Protein AF-A0A420E939-F1 (afdb_monomer_lite)

Sequence (132 aa):
MASLSSGQSELKTSYIEISKLDNAYAIQGLLWGGNFHICSIQSPVEGQQAPLLMQTHGKQLVFELKQADYDIDCRLEFSFDNDALLIKDTNSHCSQYVFSCGAHVSLHQTRLVKTAESCTQLFPHRLNMEQQ

Radius of gyration: 16.89 Å; chains: 1; bounding box: 33×44×48 Å

pLDDT: mean 70.26, std 18.68, range [29.22, 93.88]

Secondary structure (DSSP, 8-state):
------S-------EEEEEE-SSSEEEEEEEE-STT-EEEE--SSTT---PEEEEEETTEEEEEEEEGGGTEEEEEEEEEETTEEEEE-TTSGGGGTTEE-STT---TTEEEEPPSS----S----------

Organism: NCBI:txid2164068

Foldseek 3Di:
DDDDDDPDPPPQDWDWDWDDDPFWIFIWIWDQDDPRWIKTFAALDPPDRGTDTFGDDPQKTWDFDDDVVVPQTWIWIWHDDPQKIFIAGPVQRCCVGGMPTPPPDRSHRPIDGHDPDDPDPPDPDPPPPDDD

Structure (mmCIF, N/CA/C/O ba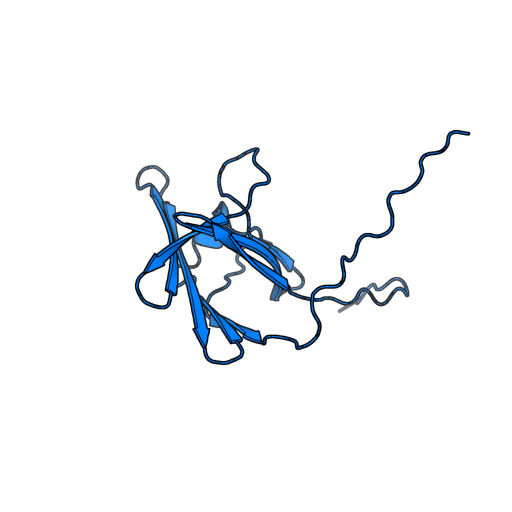ckbone):
data_AF-A0A420E939-F1
#
_entry.id   AF-A0A420E939-F1
#
loop_
_atom_site.group_PDB
_atom_site.id
_atom_site.type_symbol
_atom_site.label_atom_id
_atom_site.label_alt_id
_atom_site.label_comp_id
_atom_site.label_asym_id
_atom_site.label_entity_id
_atom_site.label_seq_id
_atom_site.pdbx_PDB_ins_code
_atom_site.Cartn_x
_atom_site.Cartn_y
_atom_site.Cartn_z
_atom_site.occupancy
_atom_site.B_iso_or_equiv
_atom_site.auth_seq_id
_atom_site.auth_comp_id
_atom_site.auth_asym_id
_atom_site.auth_atom_id
_atom_site.pdbx_PDB_model_num
ATOM 1 N N . MET A 1 1 ? 19.696 -12.062 23.495 1.00 31.53 1 MET A N 1
ATOM 2 C CA . MET A 1 1 ? 18.621 -11.161 23.032 1.00 31.53 1 MET A CA 1
ATOM 3 C C . MET A 1 1 ? 18.426 -10.104 24.100 1.00 31.53 1 MET A C 1
ATOM 5 O O . MET A 1 1 ? 18.109 -10.472 25.221 1.00 31.53 1 MET A O 1
ATOM 9 N N . ALA A 1 2 ? 18.700 -8.837 23.798 1.00 29.22 2 ALA A N 1
ATOM 10 C CA . ALA A 1 2 ? 18.471 -7.730 24.722 1.00 29.22 2 ALA A CA 1
A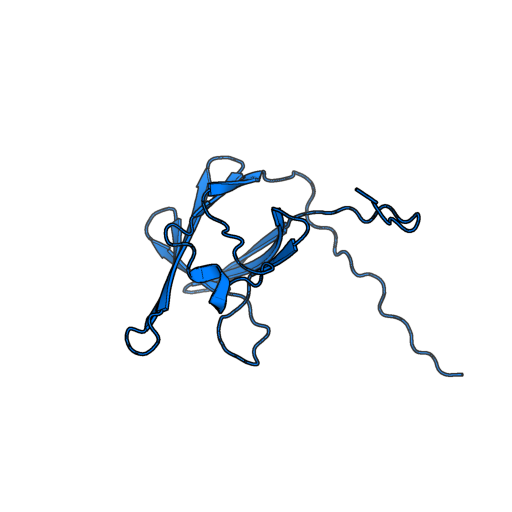TOM 11 C C . ALA A 1 2 ? 17.375 -6.844 24.125 1.00 29.22 2 ALA A C 1
ATOM 13 O O . ALA A 1 2 ? 17.528 -6.351 23.011 1.00 29.22 2 ALA A O 1
ATOM 14 N N . SER A 1 3 ? 16.263 -6.699 24.844 1.00 35.12 3 SER A N 1
ATOM 15 C CA . SER A 1 3 ? 15.221 -5.723 24.530 1.00 35.12 3 SER A CA 1
ATOM 16 C C . SER A 1 3 ? 15.553 -4.446 25.290 1.00 35.12 3 SER A C 1
ATOM 18 O O . SER A 1 3 ? 15.518 -4.439 26.519 1.00 35.12 3 SER A O 1
ATOM 20 N N . LEU A 1 4 ? 15.909 -3.386 24.569 1.00 39.22 4 LEU A N 1
ATOM 21 C CA . LEU A 1 4 ? 16.059 -2.049 25.133 1.00 39.22 4 LEU A CA 1
ATOM 22 C C . LEU A 1 4 ? 14.724 -1.323 24.945 1.00 39.22 4 LEU A C 1
ATOM 24 O O . LEU A 1 4 ? 14.413 -0.878 23.845 1.00 39.22 4 LEU A O 1
ATOM 28 N N . SER A 1 5 ? 13.923 -1.240 26.006 1.00 42.09 5 SER A N 1
ATOM 29 C CA . SER A 1 5 ? 12.778 -0.329 26.074 1.00 42.09 5 SER A CA 1
ATOM 30 C C . SER A 1 5 ? 13.040 0.690 27.177 1.00 42.09 5 SER A C 1
ATOM 32 O O . SER A 1 5 ? 13.142 0.315 28.348 1.00 42.09 5 SER A O 1
ATOM 34 N N . SER A 1 6 ? 13.140 1.974 26.824 1.00 40.94 6 SER A N 1
ATOM 35 C CA . SER A 1 6 ? 12.855 3.030 27.797 1.00 40.94 6 SER A CA 1
ATOM 36 C C . SER A 1 6 ? 11.372 2.899 28.168 1.00 40.94 6 SER A C 1
ATOM 38 O O . SER A 1 6 ? 10.564 2.500 27.336 1.00 40.94 6 SER A O 1
ATOM 40 N N . GLY A 1 7 ? 11.007 3.119 29.431 1.00 36.94 7 GLY A N 1
ATOM 41 C CA . GLY A 1 7 ? 9.695 2.774 30.004 1.00 36.94 7 GLY A CA 1
ATOM 42 C C . GLY A 1 7 ? 8.467 3.528 29.466 1.00 36.94 7 GLY A C 1
ATOM 43 O O . GLY A 1 7 ? 7.516 3.721 30.217 1.00 36.94 7 GLY A O 1
ATOM 44 N N . GLN A 1 8 ? 8.457 3.960 28.206 1.00 39.22 8 GLN A N 1
ATOM 45 C CA . GLN A 1 8 ? 7.263 4.403 27.499 1.00 39.22 8 GLN A CA 1
ATOM 46 C C . GLN A 1 8 ? 6.777 3.247 26.624 1.00 39.22 8 GLN A C 1
ATOM 48 O O . GLN A 1 8 ? 7.460 2.809 25.702 1.00 39.22 8 GLN A O 1
ATOM 53 N N . SER A 1 9 ? 5.601 2.712 26.945 1.00 42.78 9 SER A N 1
ATOM 54 C CA . SER A 1 9 ? 4.915 1.745 26.091 1.00 42.78 9 SER A CA 1
ATOM 55 C C . SER A 1 9 ? 4.480 2.451 24.805 1.00 42.78 9 SER A C 1
ATOM 57 O O . SER A 1 9 ? 3.349 2.923 24.712 1.00 42.78 9 SER A O 1
ATOM 59 N N . GLU A 1 10 ? 5.365 2.550 23.816 1.00 51.50 10 GLU A N 1
ATOM 60 C CA . GLU A 1 10 ? 4.972 2.937 22.464 1.00 51.50 10 GLU A CA 1
ATOM 61 C C . GLU A 1 10 ? 4.058 1.839 21.907 1.00 51.50 10 GLU A C 1
ATOM 63 O O . GLU A 1 10 ? 4.491 0.719 21.625 1.00 51.50 10 GLU A O 1
ATOM 68 N N . LEU A 1 11 ? 2.761 2.137 21.807 1.00 52.53 11 LEU A N 1
ATOM 69 C CA . LEU A 1 11 ? 1.795 1.296 21.108 1.00 52.53 11 LEU A CA 1
ATOM 70 C C . LEU A 1 11 ? 2.262 1.140 19.652 1.00 52.53 11 LEU A C 1
ATOM 72 O O . LEU A 1 11 ? 2.172 2.068 18.850 1.00 52.53 11 LEU A O 1
ATOM 76 N N . LYS A 1 12 ? 2.796 -0.037 19.318 1.00 58.97 12 LYS A N 1
ATOM 77 C CA . LYS A 1 12 ? 3.203 -0.398 17.956 1.00 58.97 12 LYS A CA 1
ATOM 78 C C . LYS A 1 12 ? 1.962 -0.759 17.145 1.00 58.97 12 LYS A C 1
ATOM 80 O O . LYS A 1 12 ? 1.572 -1.924 17.101 1.00 58.97 12 LYS A O 1
ATOM 85 N N . THR A 1 13 ? 1.328 0.242 16.543 1.00 63.16 13 THR A N 1
ATOM 86 C CA . THR A 1 13 ? 0.080 0.064 15.786 1.00 63.16 13 THR A CA 1
ATOM 87 C C . THR A 1 13 ? 0.314 0.255 14.294 1.00 63.16 13 THR A C 1
ATOM 89 O O . THR A 1 13 ? 0.713 1.330 13.848 1.00 63.16 13 THR A O 1
ATOM 92 N N . SER A 1 14 ? 0.056 -0.798 1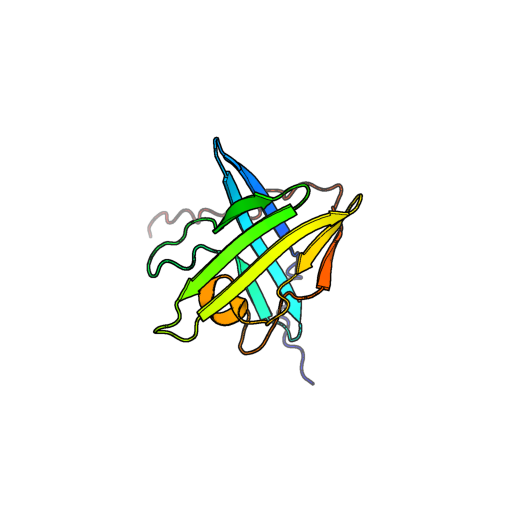3.518 1.00 72.19 14 SER A N 1
ATOM 93 C CA . SER A 1 14 ? -0.028 -0.732 12.058 1.00 72.19 14 SER A CA 1
ATOM 94 C C . SER A 1 14 ? -1.309 -0.020 11.634 1.00 72.19 14 SER A C 1
ATOM 96 O O . SER A 1 14 ? -2.383 -0.383 12.108 1.00 72.19 14 SER A O 1
ATOM 98 N N . TYR A 1 15 ? -1.226 0.930 10.708 1.00 75.62 15 TYR A N 1
ATOM 99 C CA . TYR A 1 15 ? -2.390 1.562 10.099 1.00 75.62 15 TYR A CA 1
ATOM 100 C C . TYR A 1 15 ? -2.182 1.788 8.604 1.00 75.62 15 TYR A C 1
ATOM 102 O O . TYR A 1 15 ? -1.074 2.053 8.138 1.00 75.62 15 TYR A O 1
ATOM 110 N N . ILE A 1 16 ? -3.276 1.708 7.854 1.00 78.88 16 ILE A N 1
ATOM 111 C CA . ILE A 1 16 ? -3.339 2.122 6.456 1.00 78.88 16 ILE A CA 1
ATOM 112 C C . ILE A 1 16 ? -4.586 2.973 6.293 1.00 78.88 16 ILE A C 1
ATOM 114 O O . ILE A 1 16 ? -5.694 2.541 6.610 1.00 78.88 16 ILE A O 1
ATOM 118 N N . GLU A 1 17 ? -4.389 4.174 5.776 1.00 82.12 17 GLU A N 1
ATOM 119 C CA . GLU A 1 17 ? -5.438 5.065 5.326 1.00 82.12 17 GLU A CA 1
ATOM 120 C C . GLU A 1 17 ? -5.617 4.912 3.814 1.00 82.12 17 GLU A C 1
ATOM 122 O O . GLU A 1 17 ? -4.652 4.903 3.046 1.00 82.12 17 GLU A O 1
ATOM 127 N N . ILE A 1 18 ? -6.874 4.770 3.395 1.00 84.38 18 ILE A N 1
ATOM 128 C CA . ILE A 1 18 ? -7.262 4.622 1.995 1.00 84.38 18 ILE A CA 1
ATOM 129 C C . ILE A 1 18 ? -8.300 5.698 1.692 1.00 84.38 18 ILE A C 1
ATOM 131 O O . ILE A 1 18 ? -9.438 5.622 2.156 1.00 84.38 18 ILE A O 1
ATOM 135 N N . SER A 1 19 ? -7.906 6.675 0.882 1.00 85.56 19 SER A N 1
ATOM 136 C CA . SER A 1 19 ? -8.722 7.831 0.518 1.00 85.56 19 SER A CA 1
ATOM 137 C C . SER A 1 19 ? -9.099 7.761 -0.956 1.00 85.56 19 SER A C 1
ATOM 139 O O . SER A 1 19 ? -8.243 7.650 -1.833 1.00 85.56 19 SER A O 1
ATOM 141 N N . LYS A 1 20 ? -10.401 7.805 -1.246 1.00 87.75 20 LYS A N 1
ATOM 142 C CA . LYS A 1 20 ? -10.905 7.777 -2.623 1.00 87.75 20 LYS A CA 1
ATOM 143 C C . LYS A 1 20 ? -10.692 9.138 -3.293 1.00 87.75 20 LYS A C 1
ATOM 145 O O . LYS A 1 20 ? -11.076 10.159 -2.731 1.00 87.75 20 LYS A O 1
ATOM 150 N N . LEU A 1 21 ? -10.136 9.126 -4.500 1.00 87.81 21 LEU A N 1
ATOM 151 C CA . LEU A 1 21 ? -10.021 10.272 -5.405 1.00 87.81 21 LEU A CA 1
ATOM 152 C C . LEU A 1 21 ? -10.907 10.047 -6.644 1.00 87.81 21 LEU A C 1
ATOM 154 O O . LEU A 1 21 ? -11.459 8.960 -6.825 1.00 87.81 21 LEU A O 1
ATOM 158 N N . ASP A 1 22 ? -11.018 11.053 -7.515 1.00 84.75 22 ASP A N 1
ATOM 159 C CA . ASP A 1 22 ? -11.899 11.008 -8.695 1.00 84.75 22 ASP A CA 1
ATOM 160 C C . ASP A 1 22 ? -11.610 9.814 -9.622 1.00 84.75 22 ASP A C 1
ATOM 162 O O . ASP A 1 22 ? -12.538 9.148 -10.075 1.00 84.75 22 ASP A O 1
ATOM 166 N N . ASN A 1 23 ? -10.327 9.502 -9.851 1.00 86.94 23 ASN A N 1
ATOM 167 C CA . ASN A 1 23 ? -9.875 8.449 -10.775 1.00 86.94 23 ASN A CA 1
ATOM 168 C C . ASN A 1 23 ? -8.861 7.470 -10.151 1.00 86.94 23 ASN A C 1
ATOM 170 O O . ASN A 1 23 ? -8.161 6.766 -10.874 1.00 86.94 23 ASN A O 1
ATOM 174 N N . ALA A 1 24 ? -8.699 7.472 -8.826 1.00 90.19 24 ALA A N 1
ATOM 175 C CA . ALA A 1 24 ? -7.702 6.653 -8.134 1.00 90.19 24 ALA A CA 1
ATOM 176 C C . ALA A 1 24 ? -8.030 6.517 -6.642 1.00 90.19 24 ALA A C 1
ATOM 178 O O . ALA A 1 24 ? -8.967 7.130 -6.132 1.00 90.19 24 ALA A O 1
ATOM 179 N N . TYR A 1 25 ? -7.215 5.749 -5.929 1.00 89.69 25 TYR A N 1
ATOM 180 C CA . TYR A 1 25 ? -7.188 5.717 -4.472 1.00 89.69 25 TYR A CA 1
ATOM 181 C C . TYR A 1 25 ? -5.810 6.147 -3.983 1.00 89.69 25 TYR A C 1
ATOM 183 O O . TYR A 1 25 ? -4.802 5.608 -4.431 1.00 89.69 25 TYR A O 1
ATOM 191 N N . ALA A 1 26 ? -5.771 7.112 -3.070 1.00 86.75 26 ALA A N 1
ATOM 192 C CA . ALA A 1 26 ? -4.568 7.481 -2.342 1.00 86.75 26 ALA A CA 1
ATOM 193 C C . ALA A 1 26 ? -4.411 6.560 -1.134 1.00 86.75 26 ALA A C 1
ATOM 195 O O . ALA A 1 26 ? -5.317 6.454 -0.306 1.00 86.75 26 ALA A O 1
ATOM 196 N N . ILE A 1 27 ? -3.262 5.900 -1.044 1.00 85.06 27 ILE A N 1
ATOM 197 C CA . ILE A 1 27 ? -2.916 4.991 0.041 1.00 85.06 27 ILE A CA 1
ATOM 198 C C . ILE A 1 27 ? -1.698 5.541 0.767 1.00 85.06 27 ILE A C 1
ATOM 200 O O . ILE A 1 27 ? -0.665 5.820 0.161 1.00 85.06 27 ILE A O 1
ATOM 204 N N . GLN A 1 28 ? -1.822 5.674 2.080 1.00 83.19 28 GLN A N 1
ATOM 205 C CA . GLN A 1 28 ? -0.716 6.013 2.963 1.00 83.19 28 GLN A CA 1
ATOM 206 C C . GLN A 1 28 ? -0.838 5.202 4.239 1.00 83.19 28 GLN A C 1
ATOM 208 O O . GLN A 1 28 ? -1.935 4.870 4.682 1.00 83.19 28 GLN A O 1
ATOM 213 N N . GLY A 1 29 ? 0.282 4.856 4.847 1.00 76.69 29 GLY A N 1
ATOM 214 C CA . GLY A 1 29 ? 0.220 4.050 6.047 1.00 76.69 29 GLY A CA 1
ATOM 215 C C . GLY A 1 29 ? 1.576 3.690 6.588 1.00 76.69 29 GLY A C 1
ATOM 216 O O . GLY A 1 29 ? 2.605 3.842 5.924 1.00 76.69 29 GLY A O 1
ATOM 217 N N . LEU A 1 30 ? 1.528 3.191 7.810 1.00 75.56 30 LEU A N 1
ATOM 218 C CA . LEU A 1 30 ? 2.661 2.676 8.538 1.00 75.56 30 LEU A CA 1
ATOM 219 C C . LEU A 1 30 ? 2.322 1.257 8.972 1.00 75.56 30 LEU A C 1
ATOM 221 O O . LEU A 1 30 ? 1.373 1.042 9.720 1.00 75.56 30 LEU A O 1
ATOM 225 N N . LEU A 1 31 ? 3.102 0.284 8.519 1.00 73.50 31 LEU A N 1
ATOM 226 C CA . LEU A 1 31 ? 2.972 -1.104 8.938 1.00 73.50 31 LEU A CA 1
ATOM 227 C C . LEU A 1 31 ? 4.111 -1.456 9.883 1.00 73.50 31 LEU A C 1
ATOM 229 O O . LEU A 1 31 ? 5.284 -1.329 9.546 1.00 73.50 31 LEU A O 1
ATOM 233 N N . TRP A 1 32 ? 3.751 -1.936 11.065 1.00 66.56 32 TRP A N 1
ATOM 234 C CA . TRP A 1 32 ? 4.643 -2.655 11.957 1.00 66.56 32 TRP A CA 1
ATOM 235 C C . TRP A 1 32 ? 4.610 -4.140 11.583 1.00 66.56 32 TRP A C 1
ATOM 237 O O . TRP A 1 32 ? 3.578 -4.795 11.739 1.00 66.56 32 TRP A O 1
ATOM 247 N N . GLY A 1 33 ? 5.724 -4.694 11.096 1.00 58.38 33 GLY A N 1
ATOM 248 C CA . GLY A 1 33 ? 5.772 -6.115 10.739 1.00 58.38 33 GLY A CA 1
ATOM 249 C C . GLY A 1 33 ? 7.150 -6.631 10.322 1.00 58.38 33 GLY A C 1
ATOM 250 O O . GLY A 1 33 ? 7.879 -5.946 9.620 1.00 58.38 33 GLY A O 1
ATOM 251 N N . GLY A 1 34 ? 7.473 -7.856 10.772 1.00 49.47 34 GLY A N 1
ATOM 252 C CA . GLY A 1 34 ? 8.652 -8.660 10.405 1.00 49.47 34 GLY A CA 1
ATOM 253 C C . GLY A 1 34 ? 10.018 -8.055 10.766 1.00 49.47 34 GLY A C 1
ATOM 254 O O . GLY A 1 34 ? 10.493 -7.139 10.110 1.00 49.47 34 GLY A O 1
ATOM 255 N N . ASN A 1 35 ? 10.712 -8.602 11.772 1.00 49.03 35 ASN A N 1
ATOM 256 C CA . ASN A 1 35 ? 12.071 -8.175 12.168 1.00 49.03 35 ASN A CA 1
ATOM 257 C C . ASN A 1 35 ? 12.205 -6.728 12.700 1.00 49.03 35 ASN A C 1
ATOM 259 O O . ASN A 1 35 ? 13.245 -6.114 12.506 1.00 49.03 35 ASN A O 1
ATOM 263 N N . PHE A 1 36 ? 11.205 -6.192 13.414 1.00 50.94 36 PHE A N 1
ATOM 264 C CA . PHE A 1 36 ? 11.246 -4.849 14.040 1.00 50.94 36 PHE A CA 1
ATOM 265 C C . PHE A 1 36 ? 11.318 -3.653 13.076 1.00 50.94 36 PHE A C 1
ATOM 267 O O . PHE A 1 36 ? 11.626 -2.545 13.514 1.00 50.94 36 PHE A O 1
ATOM 274 N N . HIS A 1 37 ? 10.996 -3.834 11.796 1.00 55.97 37 HIS A N 1
ATOM 275 C CA . HIS A 1 37 ? 10.995 -2.730 10.844 1.00 55.97 37 HIS A CA 1
ATOM 276 C C . HIS A 1 37 ? 9.636 -2.026 10.782 1.00 55.97 37 HIS A C 1
ATOM 278 O O . HIS A 1 37 ? 8.576 -2.652 10.860 1.00 55.97 37 HIS A O 1
ATOM 284 N N . ILE A 1 38 ? 9.704 -0.700 10.659 1.00 59.97 38 ILE A N 1
ATOM 285 C CA . ILE A 1 38 ? 8.587 0.162 10.288 1.00 59.97 38 ILE A CA 1
ATOM 286 C C . ILE A 1 38 ? 8.576 0.217 8.765 1.00 59.97 38 ILE A C 1
ATOM 288 O O . ILE A 1 38 ? 9.594 0.555 8.169 1.00 59.97 38 ILE A O 1
ATOM 292 N N . CYS A 1 39 ? 7.444 -0.105 8.156 1.00 69.06 39 CYS A N 1
ATOM 293 C CA . CYS A 1 39 ? 7.235 0.026 6.724 1.00 69.06 39 CYS A CA 1
ATOM 294 C C . CYS A 1 39 ? 6.341 1.234 6.456 1.00 69.06 39 CYS A C 1
ATOM 296 O O . CYS A 1 39 ? 5.176 1.225 6.856 1.00 69.06 39 CYS A O 1
ATOM 298 N N . SER A 1 40 ? 6.845 2.264 5.780 1.00 73.12 40 SER A N 1
ATOM 299 C CA . SER A 1 40 ? 5.996 3.337 5.247 1.00 73.12 40 SER A CA 1
ATOM 300 C C . SER A 1 40 ? 5.576 3.005 3.818 1.00 73.12 40 SER A C 1
ATOM 302 O O . SER A 1 40 ? 6.411 2.577 3.029 1.00 73.12 40 SER A O 1
ATOM 304 N N . ILE A 1 41 ? 4.300 3.203 3.475 1.00 74.88 41 ILE A N 1
ATOM 305 C CA . ILE A 1 41 ? 3.808 3.110 2.088 1.00 74.88 41 ILE A CA 1
ATOM 306 C C . ILE A 1 41 ? 3.712 4.528 1.525 1.00 74.88 41 ILE A C 1
ATOM 308 O O . ILE A 1 41 ? 2.954 5.341 2.060 1.00 74.88 41 ILE A O 1
ATOM 312 N N . GLN A 1 42 ? 4.487 4.832 0.480 1.00 76.50 42 GLN A N 1
ATOM 313 C CA . GLN A 1 42 ? 4.592 6.170 -0.116 1.00 76.50 42 GLN A CA 1
ATOM 314 C C . GLN A 1 42 ? 4.796 6.093 -1.639 1.00 76.50 42 GLN A C 1
ATOM 316 O O . GLN A 1 42 ? 5.038 5.027 -2.203 1.00 76.50 42 GLN A O 1
ATOM 321 N N . SER A 1 43 ? 4.666 7.236 -2.314 1.00 75.75 43 SER A N 1
ATOM 322 C CA . SER A 1 43 ? 4.987 7.380 -3.735 1.00 75.75 43 SER A CA 1
ATOM 323 C C . SER A 1 43 ? 6.444 6.974 -4.020 1.00 75.75 43 SER A C 1
ATOM 325 O O . SER A 1 43 ? 7.335 7.394 -3.281 1.00 75.75 43 SER A O 1
ATOM 327 N N . PRO A 1 44 ? 6.719 6.235 -5.113 1.00 71.00 44 PRO A N 1
ATOM 328 C CA . PRO A 1 44 ? 8.083 5.881 -5.517 1.00 71.00 44 PRO A CA 1
ATOM 329 C C . PRO A 1 44 ? 8.857 7.049 -6.151 1.00 71.00 44 PRO A C 1
ATOM 331 O O . PRO A 1 44 ? 9.997 6.876 -6.576 1.00 71.00 44 PRO A O 1
ATOM 334 N N . VAL A 1 45 ? 8.244 8.230 -6.282 1.00 71.44 45 VAL A N 1
ATOM 335 C CA . VAL A 1 45 ? 8.891 9.408 -6.868 1.00 71.44 45 VAL A CA 1
ATOM 336 C C . VAL A 1 45 ? 9.858 10.018 -5.855 1.00 71.44 45 VAL A C 1
ATOM 338 O O . VAL A 1 45 ? 9.443 10.531 -4.814 1.00 71.44 45 VAL A O 1
ATOM 341 N N . GLU A 1 46 ? 11.152 9.992 -6.178 1.00 65.56 46 GLU A N 1
ATOM 342 C CA . GLU A 1 46 ? 12.205 10.557 -5.334 1.00 65.56 46 GLU A CA 1
ATOM 343 C C . GLU A 1 46 ? 11.915 12.028 -4.981 1.00 65.56 46 GLU A C 1
ATOM 345 O O . GLU A 1 46 ? 11.516 12.835 -5.824 1.00 65.56 46 GLU A O 1
ATOM 350 N N . GLY A 1 47 ? 12.089 12.378 -3.704 1.00 64.19 47 GLY A N 1
ATOM 351 C CA . GLY A 1 47 ? 11.862 13.735 -3.200 1.00 64.19 47 GLY A CA 1
ATOM 352 C C . GLY A 1 47 ? 10.394 14.110 -2.961 1.00 64.19 47 GLY A C 1
ATOM 353 O O . GLY A 1 47 ? 10.134 15.221 -2.500 1.00 64.19 47 GLY A O 1
ATOM 354 N N . GLN A 1 48 ? 9.435 13.212 -3.215 1.00 67.56 48 GLN A N 1
ATOM 355 C CA . GLN A 1 48 ? 8.018 13.454 -2.935 1.00 67.56 48 GLN A CA 1
ATOM 356 C C . GLN A 1 48 ? 7.514 12.599 -1.771 1.00 67.56 48 GLN A C 1
ATOM 358 O O . GLN A 1 48 ? 7.342 11.390 -1.888 1.00 67.56 48 GLN A O 1
ATOM 363 N N . GLN A 1 49 ? 7.168 13.247 -0.657 1.00 70.56 49 GLN A N 1
ATOM 364 C CA . GLN A 1 49 ? 6.357 12.622 0.392 1.00 70.56 49 GLN A CA 1
ATOM 365 C C . GLN A 1 49 ? 4.876 12.711 0.006 1.00 70.56 49 GLN A C 1
ATOM 367 O O . GLN A 1 49 ? 4.134 13.546 0.518 1.00 70.56 49 GLN A O 1
ATOM 372 N N . ALA A 1 50 ? 4.465 11.886 -0.956 1.00 80.62 50 ALA A N 1
ATOM 373 C CA . ALA A 1 50 ? 3.089 11.813 -1.439 1.00 80.62 50 ALA A CA 1
ATOM 374 C C . ALA A 1 50 ? 2.488 10.416 -1.188 1.00 80.62 50 ALA A C 1
ATOM 376 O O . ALA A 1 50 ? 3.235 9.432 -1.164 1.00 80.62 50 ALA A O 1
ATOM 377 N N . PRO A 1 51 ? 1.156 10.302 -1.023 1.00 84.25 51 PRO A N 1
ATOM 378 C CA . PRO A 1 51 ? 0.479 9.010 -0.965 1.00 84.25 51 PRO A CA 1
ATOM 379 C C . PRO A 1 51 ? 0.724 8.178 -2.228 1.00 84.25 51 PRO A C 1
ATOM 381 O O . PRO A 1 51 ? 0.846 8.718 -3.330 1.00 84.25 51 PRO A O 1
ATOM 384 N N . LEU A 1 52 ? 0.730 6.854 -2.080 1.00 87.56 52 LEU A N 1
ATOM 385 C CA . LEU A 1 52 ? 0.758 5.938 -3.213 1.00 87.56 52 LEU A CA 1
ATOM 386 C C . LEU A 1 52 ? -0.598 5.961 -3.922 1.00 87.56 52 LEU A C 1
ATOM 388 O O . LEU A 1 52 ? -1.631 5.705 -3.305 1.00 87.56 52 LEU A O 1
ATOM 392 N N . LEU A 1 53 ? -0.604 6.230 -5.225 1.00 89.50 53 LEU A N 1
ATOM 393 C CA . LEU A 1 53 ? -1.825 6.192 -6.023 1.00 89.50 53 LEU A CA 1
ATOM 394 C C . LEU A 1 53 ? -2.041 4.791 -6.595 1.00 89.50 53 LEU A C 1
ATOM 396 O O . LEU A 1 53 ? -1.212 4.293 -7.351 1.00 89.50 53 LEU A O 1
ATOM 400 N N . MET A 1 54 ? -3.170 4.173 -6.261 1.00 91.69 54 MET A N 1
ATOM 401 C CA . MET A 1 54 ? -3.561 2.850 -6.749 1.00 91.69 54 MET A CA 1
ATOM 402 C C . MET A 1 54 ? -4.822 2.926 -7.610 1.00 91.69 54 MET A C 1
ATOM 404 O O . MET A 1 54 ? -5.718 3.740 -7.368 1.00 91.69 54 MET A O 1
ATOM 408 N N . GLN A 1 55 ? -4.895 2.053 -8.612 1.00 93.88 55 GLN A N 1
ATOM 409 C CA . GLN A 1 55 ? -6.009 1.946 -9.550 1.00 93.88 55 GLN A CA 1
ATOM 410 C C . GLN A 1 55 ? -6.950 0.807 -9.173 1.00 93.88 55 GLN A C 1
ATOM 412 O O . GLN A 1 55 ? -6.541 -0.184 -8.573 1.00 93.88 55 GLN A O 1
ATOM 417 N N . THR A 1 56 ? -8.227 0.929 -9.534 1.00 90.81 56 THR A N 1
ATOM 418 C CA . THR A 1 56 ? -9.196 -0.156 -9.309 1.00 90.81 56 THR A CA 1
ATOM 419 C C . THR A 1 56 ? -9.141 -1.183 -10.431 1.00 90.81 56 THR A C 1
ATOM 421 O O . THR A 1 56 ? -9.326 -0.850 -11.597 1.00 90.81 56 THR A O 1
ATOM 424 N N . HIS A 1 57 ? -8.950 -2.450 -10.071 1.00 89.56 57 HIS A N 1
ATOM 425 C CA . HIS A 1 57 ? -9.054 -3.587 -10.981 1.00 89.56 57 HIS A CA 1
ATOM 426 C C . HIS A 1 57 ? -10.023 -4.607 -10.377 1.00 89.56 57 HIS A C 1
ATOM 428 O O . HIS A 1 57 ? -9.683 -5.397 -9.495 1.00 89.56 57 HIS A O 1
ATOM 434 N N . GLY A 1 58 ? -11.285 -4.553 -10.810 1.00 87.69 58 GLY A N 1
ATOM 435 C CA . GLY A 1 58 ? -12.354 -5.368 -10.233 1.00 87.69 58 GLY A CA 1
ATOM 436 C C . GLY A 1 58 ? -12.604 -5.019 -8.762 1.00 87.69 58 GLY A C 1
ATOM 437 O O . GLY A 1 58 ? -13.051 -3.920 -8.452 1.00 87.69 58 GLY A O 1
ATOM 438 N N . LYS A 1 59 ? -12.333 -5.966 -7.854 1.00 86.38 59 LYS A N 1
ATOM 439 C CA . LYS A 1 59 ? -12.477 -5.787 -6.393 1.00 86.38 59 LYS A CA 1
ATOM 440 C C . LYS A 1 59 ? -11.153 -5.461 -5.684 1.00 86.38 59 LYS A C 1
ATOM 442 O O . LYS A 1 59 ? -11.091 -5.524 -4.459 1.00 86.38 59 LYS A O 1
ATOM 447 N N . GLN A 1 60 ? -10.098 -5.173 -6.442 1.00 91.81 60 GLN A N 1
ATOM 448 C CA . GLN A 1 60 ? -8.753 -4.935 -5.923 1.00 91.81 60 GLN A CA 1
ATOM 449 C C . GLN A 1 60 ? -8.300 -3.507 -6.228 1.00 91.81 60 GLN A C 1
ATOM 451 O O . GLN A 1 60 ? -8.685 -2.929 -7.247 1.00 91.81 60 GLN A O 1
ATOM 456 N N . LEU A 1 61 ? -7.453 -2.963 -5.356 1.00 91.81 61 LEU A N 1
ATOM 457 C CA . LEU A 1 61 ? -6.623 -1.802 -5.665 1.00 91.81 61 LEU A CA 1
ATOM 458 C C . LEU A 1 61 ? -5.251 -2.315 -6.093 1.00 91.81 61 LEU A C 1
ATOM 460 O O . LEU A 1 61 ? -4.678 -3.165 -5.414 1.00 91.81 61 LEU A O 1
ATOM 464 N N . VAL A 1 62 ? -4.737 -1.827 -7.215 1.00 92.69 62 VAL A N 1
ATOM 465 C CA . VAL A 1 62 ? -3.493 -2.309 -7.817 1.00 92.69 62 VAL A CA 1
ATOM 466 C C . VAL A 1 62 ? -2.579 -1.131 -8.127 1.00 92.69 62 VAL A C 1
ATOM 468 O O . VAL A 1 62 ? -3.012 -0.110 -8.664 1.00 92.69 62 VAL A O 1
ATOM 471 N N . PHE A 1 63 ? -1.310 -1.285 -7.769 1.00 90.75 63 PHE A N 1
ATOM 472 C CA . PHE A 1 63 ? -0.211 -0.445 -8.214 1.00 90.75 63 PHE A CA 1
ATOM 473 C C . PHE A 1 63 ? 0.738 -1.302 -9.042 1.00 90.75 63 PHE A C 1
ATOM 475 O O . PHE A 1 63 ? 1.123 -2.389 -8.608 1.00 90.75 63 PHE A O 1
ATOM 482 N N . GLU A 1 64 ? 1.124 -0.801 -10.209 1.00 90.69 64 GLU A N 1
ATOM 483 C CA . GLU A 1 64 ? 2.093 -1.442 -11.091 1.00 90.69 64 GLU A CA 1
ATOM 484 C C . GLU A 1 64 ? 3.164 -0.425 -11.481 1.00 90.69 64 GLU A C 1
ATOM 486 O O . GLU A 1 64 ? 2.863 0.651 -12.000 1.00 90.69 64 GLU A O 1
ATOM 491 N N . LEU A 1 65 ? 4.422 -0.788 -11.249 1.00 87.88 65 LEU A N 1
ATOM 492 C CA . LEU A 1 65 ? 5.589 -0.079 -11.746 1.00 87.88 65 LEU A CA 1
ATOM 493 C C . LEU A 1 65 ? 6.483 -1.090 -12.444 1.00 87.88 65 LEU A C 1
ATOM 495 O O . LEU A 1 65 ? 7.074 -1.955 -11.801 1.00 87.88 65 LEU A O 1
ATOM 499 N N . LYS A 1 66 ? 6.585 -0.961 -13.765 1.00 88.50 66 LYS A N 1
ATOM 500 C CA . LYS A 1 66 ? 7.435 -1.813 -14.586 1.00 88.50 66 LYS A CA 1
ATOM 501 C C . LYS A 1 66 ? 8.387 -0.957 -15.404 1.00 88.50 66 LYS A C 1
ATOM 503 O O . LYS A 1 66 ? 7.943 -0.177 -16.243 1.00 88.50 66 LYS A O 1
ATOM 508 N N . GLN A 1 67 ? 9.683 -1.103 -15.161 1.00 86.81 67 GLN A N 1
ATOM 509 C CA . GLN A 1 67 ? 10.735 -0.403 -15.894 1.00 86.81 67 GLN A CA 1
ATOM 510 C C . GLN A 1 67 ? 11.851 -1.393 -16.218 1.00 86.81 67 GLN A C 1
ATOM 512 O O . GLN A 1 67 ? 12.701 -1.681 -15.380 1.00 86.81 67 GLN A O 1
ATOM 517 N N . ALA A 1 68 ? 11.828 -1.923 -17.442 1.00 86.12 68 ALA A N 1
ATOM 518 C CA . ALA A 1 68 ? 12.758 -2.966 -17.874 1.00 86.12 68 ALA A CA 1
ATOM 519 C C . ALA A 1 68 ? 14.228 -2.517 -17.810 1.00 86.12 68 ALA A C 1
ATOM 521 O O . ALA A 1 68 ? 15.085 -3.305 -17.427 1.00 86.12 68 ALA A 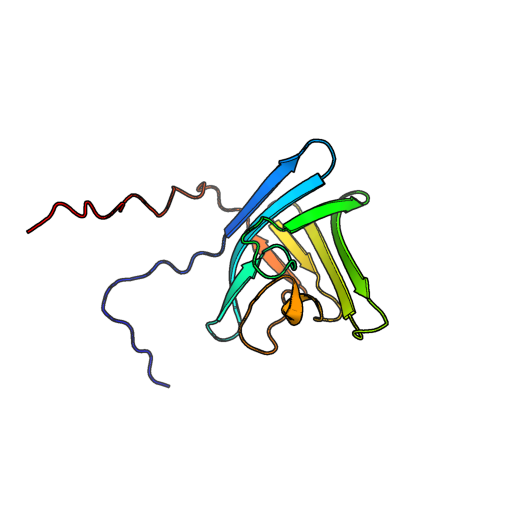O 1
ATOM 522 N N . ASP A 1 69 ? 14.503 -1.245 -18.114 1.00 86.94 69 ASP A N 1
ATOM 523 C CA . ASP A 1 69 ? 15.860 -0.677 -18.111 1.00 86.94 69 ASP A CA 1
ATOM 524 C C . ASP A 1 69 ? 16.509 -0.661 -16.717 1.00 86.94 69 ASP A C 1
ATOM 526 O O . ASP A 1 69 ? 17.732 -0.621 -16.600 1.00 86.94 69 ASP A O 1
ATOM 530 N N . TYR A 1 70 ? 15.690 -0.713 -15.664 1.00 80.00 70 TYR A N 1
ATOM 531 C CA . TYR A 1 70 ? 16.114 -0.703 -14.265 1.00 80.00 70 TYR A CA 1
ATOM 532 C C . TYR A 1 70 ? 15.813 -2.028 -13.552 1.00 80.00 70 TYR A C 1
ATOM 534 O O . TYR A 1 70 ? 15.909 -2.088 -12.331 1.00 80.00 70 TYR A O 1
ATOM 542 N N . ASP A 1 71 ? 15.426 -3.064 -14.308 1.00 83.88 71 ASP A N 1
ATOM 543 C CA . ASP A 1 71 ? 14.954 -4.354 -13.790 1.00 83.88 71 ASP A CA 1
ATOM 544 C C . ASP A 1 71 ? 13.827 -4.207 -12.751 1.00 83.88 71 ASP A C 1
ATOM 546 O O . ASP A 1 71 ? 13.700 -5.002 -11.833 1.00 83.88 71 ASP A O 1
ATOM 550 N N . ILE A 1 72 ? 12.984 -3.173 -12.870 1.00 82.94 72 ILE A N 1
ATOM 551 C CA . ILE A 1 72 ? 11.880 -2.946 -11.932 1.00 82.94 72 ILE A CA 1
ATOM 552 C C . ILE A 1 72 ? 10.650 -3.693 -12.426 1.00 82.94 72 ILE A C 1
ATOM 554 O O . ILE A 1 72 ? 10.140 -3.434 -13.520 1.00 82.94 72 ILE A O 1
ATOM 558 N N . ASP A 1 73 ? 10.127 -4.561 -11.570 1.00 87.69 73 ASP A N 1
ATOM 559 C CA . ASP A 1 73 ? 8.847 -5.239 -11.753 1.00 87.69 73 ASP A CA 1
ATOM 560 C C . ASP A 1 73 ? 8.116 -5.253 -10.412 1.00 87.69 73 ASP A C 1
ATOM 562 O O . ASP A 1 73 ? 8.176 -6.230 -9.683 1.00 87.69 73 ASP A O 1
ATOM 566 N N . CYS A 1 74 ? 7.496 -4.142 -10.024 1.00 87.00 74 CYS A N 1
ATOM 567 C CA . CYS A 1 74 ? 6.722 -4.047 -8.790 1.00 87.00 74 CYS A CA 1
ATOM 568 C C . CYS A 1 74 ? 5.226 -4.108 -9.105 1.00 87.00 74 CYS A C 1
ATOM 570 O O . CYS A 1 74 ? 4.702 -3.290 -9.864 1.00 87.00 74 CYS A O 1
ATOM 572 N N . ARG A 1 75 ? 4.529 -5.048 -8.462 1.00 91.06 75 ARG A N 1
ATOM 573 C CA . ARG A 1 75 ? 3.070 -5.150 -8.481 1.00 91.06 75 ARG A CA 1
ATOM 574 C C . ARG A 1 75 ? 2.542 -5.351 -7.066 1.00 91.06 75 ARG A C 1
ATOM 576 O O . ARG A 1 75 ? 2.701 -6.423 -6.485 1.00 91.06 75 ARG A O 1
ATOM 583 N N . LEU A 1 76 ? 1.877 -4.325 -6.542 1.00 89.19 76 LEU A N 1
ATOM 584 C CA . LEU A 1 76 ? 1.276 -4.327 -5.211 1.00 89.19 76 LEU A CA 1
ATOM 585 C C . LEU A 1 76 ? -0.246 -4.386 -5.337 1.00 89.19 76 LEU A C 1
ATOM 587 O O . LEU A 1 76 ? -0.851 -3.544 -6.001 1.00 89.19 76 LEU A O 1
ATOM 591 N N . GLU A 1 77 ? -0.875 -5.361 -4.686 1.00 92.12 77 GLU A N 1
ATOM 592 C CA . GLU A 1 77 ? -2.326 -5.555 -4.731 1.00 92.12 77 GLU A CA 1
ATOM 593 C C . GLU A 1 77 ? -2.936 -5.523 -3.337 1.00 92.12 77 GLU A C 1
ATOM 595 O O . GLU A 1 77 ? -2.491 -6.215 -2.421 1.00 92.12 77 GLU A O 1
ATOM 600 N N . PHE A 1 78 ? -3.995 -4.737 -3.194 1.00 90.19 78 PHE A N 1
ATOM 601 C CA . PHE A 1 78 ? -4.782 -4.599 -1.980 1.00 90.19 78 PHE A CA 1
ATOM 602 C C . PHE A 1 78 ? -6.174 -5.155 -2.253 1.00 90.19 78 PHE A C 1
ATOM 604 O O . PHE A 1 78 ? -6.844 -4.774 -3.215 1.00 90.19 78 PHE A O 1
ATOM 611 N N . SER A 1 79 ? -6.621 -6.070 -1.403 1.00 90.88 79 SER A N 1
ATOM 612 C CA . SER A 1 79 ? -7.946 -6.677 -1.499 1.00 90.88 79 SER A CA 1
ATOM 613 C C . SER A 1 79 ? -8.643 -6.643 -0.151 1.00 90.88 79 SER A C 1
ATOM 615 O O . SER A 1 79 ? -8.029 -6.907 0.880 1.00 90.88 79 SER A O 1
ATOM 617 N N . PHE A 1 80 ? -9.928 -6.307 -0.168 1.00 85.50 80 PHE A N 1
ATOM 618 C CA . PHE A 1 80 ? -10.764 -6.329 1.024 1.00 85.50 80 PHE A CA 1
ATOM 619 C C . PHE A 1 80 ? -11.409 -7.710 1.152 1.00 85.50 80 PHE A C 1
ATOM 621 O O . PHE A 1 80 ? -12.156 -8.135 0.270 1.00 85.50 80 PHE A O 1
ATOM 628 N N . ASP A 1 81 ? -11.107 -8.401 2.245 1.00 83.00 81 ASP A N 1
ATOM 629 C CA . ASP A 1 81 ? -11.696 -9.679 2.631 1.00 83.00 81 ASP A CA 1
ATOM 630 C C . ASP A 1 81 ? -12.425 -9.505 3.966 1.00 83.00 81 ASP A C 1
ATOM 632 O O . ASP A 1 81 ? -11.812 -9.539 5.036 1.00 83.00 81 ASP A O 1
ATOM 636 N N . ASN A 1 82 ? -13.744 -9.304 3.891 1.00 82.00 82 ASN A N 1
ATOM 637 C CA . ASN A 1 82 ? -14.610 -9.034 5.039 1.00 82.00 82 ASN A CA 1
ATOM 638 C C . ASN A 1 82 ? -14.075 -7.859 5.881 1.00 82.00 82 ASN A C 1
ATOM 640 O O . ASN A 1 82 ? -14.039 -6.724 5.408 1.00 82.00 82 ASN A O 1
ATOM 644 N N . ASP A 1 83 ? -13.616 -8.146 7.099 1.00 82.25 83 ASP A N 1
ATOM 645 C CA . ASP A 1 83 ? -13.040 -7.182 8.036 1.00 82.25 83 ASP A CA 1
ATOM 646 C C . ASP A 1 83 ? -11.511 -7.128 7.970 1.00 82.25 83 ASP A C 1
ATOM 648 O O . ASP A 1 83 ? -10.857 -6.785 8.951 1.00 82.25 83 ASP A O 1
ATOM 652 N N . ALA A 1 84 ? -10.902 -7.504 6.848 1.00 81.81 84 ALA A N 1
ATOM 653 C CA . ALA A 1 84 ? -9.463 -7.411 6.683 1.00 81.81 84 ALA A CA 1
ATOM 654 C C . ALA A 1 84 ? -9.044 -6.859 5.327 1.00 81.81 84 ALA A C 1
ATOM 656 O O . ALA A 1 84 ? -9.690 -7.063 4.301 1.00 81.81 84 ALA A O 1
ATOM 657 N N . LEU A 1 85 ? -7.900 -6.190 5.342 1.00 84.44 85 LEU A N 1
ATOM 658 C CA . LEU A 1 85 ? -7.147 -5.820 4.163 1.00 84.44 85 LEU A CA 1
ATOM 659 C C . LEU A 1 85 ? -6.043 -6.857 3.953 1.00 84.44 85 LEU A C 1
ATOM 661 O O . LEU A 1 85 ? -5.195 -7.058 4.823 1.00 84.44 85 LEU A O 1
ATOM 665 N N . LEU A 1 86 ? -6.061 -7.514 2.801 1.00 88.00 86 LEU A N 1
ATOM 666 C CA . LEU A 1 86 ? -5.014 -8.420 2.356 1.00 88.00 86 LEU A CA 1
ATOM 667 C C . LEU A 1 86 ? -4.123 -7.702 1.344 1.00 88.00 86 LEU A C 1
ATOM 669 O O . LEU A 1 86 ? -4.615 -7.190 0.335 1.00 88.00 86 LEU A O 1
ATOM 673 N N . ILE A 1 87 ? -2.821 -7.728 1.608 1.00 86.56 87 ILE A N 1
ATOM 674 C CA . ILE A 1 87 ? -1.776 -7.144 0.774 1.00 86.56 87 ILE A CA 1
ATOM 675 C C . ILE A 1 87 ? -1.006 -8.272 0.083 1.00 86.56 87 ILE A C 1
ATOM 677 O O . ILE A 1 87 ? -0.622 -9.267 0.706 1.00 86.56 87 ILE A O 1
ATOM 681 N N . LYS A 1 88 ? -0.772 -8.125 -1.221 1.00 88.56 88 LYS A N 1
ATOM 682 C CA . LYS A 1 88 ? 0.056 -9.034 -2.014 1.00 88.56 88 LYS A CA 1
ATOM 683 C C . LYS A 1 88 ? 1.141 -8.258 -2.744 1.00 88.56 88 LYS A C 1
ATOM 685 O O . LYS A 1 88 ? 0.845 -7.338 -3.495 1.00 88.56 88 LYS A O 1
ATOM 690 N N . ASP A 1 89 ? 2.372 -8.711 -2.551 1.00 84.25 89 ASP A N 1
ATOM 691 C CA . ASP A 1 89 ? 3.562 -8.313 -3.302 1.00 84.25 89 ASP A CA 1
ATOM 692 C C . ASP A 1 89 ? 4.311 -9.589 -3.718 1.00 84.25 89 ASP A C 1
ATOM 694 O O . ASP A 1 89 ? 5.216 -10.062 -3.037 1.00 84.25 89 ASP A O 1
ATOM 698 N N . THR A 1 90 ? 3.815 -10.267 -4.753 1.00 77.94 90 THR A N 1
ATOM 699 C CA . THR A 1 90 ? 4.189 -11.663 -5.059 1.00 77.94 90 THR A CA 1
ATOM 700 C C . THR A 1 90 ? 5.661 -11.842 -5.418 1.00 77.94 90 THR A C 1
ATOM 702 O O . THR A 1 90 ? 6.239 -12.875 -5.092 1.00 77.94 90 THR A O 1
ATOM 705 N N . ASN A 1 91 ? 6.280 -10.852 -6.056 1.00 78.25 91 ASN A N 1
ATOM 706 C CA . ASN A 1 91 ? 7.699 -10.892 -6.411 1.00 78.25 91 ASN A CA 1
ATOM 707 C C . ASN A 1 91 ? 8.586 -10.114 -5.425 1.00 78.25 91 ASN A C 1
ATOM 709 O O . ASN A 1 91 ? 9.799 -10.098 -5.598 1.00 78.25 91 ASN A O 1
ATOM 713 N N . SER A 1 92 ? 8.003 -9.537 -4.364 1.00 76.38 92 SER A N 1
ATOM 714 C CA . SER A 1 92 ? 8.705 -8.791 -3.308 1.00 76.38 92 SER A CA 1
ATOM 715 C C . SER A 1 92 ? 9.518 -7.595 -3.810 1.00 76.38 92 SER A C 1
ATOM 717 O O . SER A 1 92 ? 10.391 -7.099 -3.100 1.00 76.38 92 SER A O 1
ATOM 719 N N . HIS A 1 93 ? 9.265 -7.133 -5.036 1.00 79.06 93 HIS A N 1
ATOM 720 C CA . HIS A 1 93 ? 10.081 -6.094 -5.655 1.00 79.06 93 HIS A CA 1
ATOM 721 C C . HIS A 1 93 ? 9.663 -4.693 -5.209 1.00 79.06 93 HIS A C 1
ATOM 723 O O . HIS A 1 93 ? 10.443 -3.744 -5.265 1.00 79.06 93 HIS A O 1
ATOM 729 N N . CYS A 1 94 ? 8.431 -4.554 -4.719 1.00 80.50 94 CYS A N 1
ATOM 730 C CA . CYS A 1 94 ? 7.899 -3.274 -4.279 1.00 80.50 94 CYS A CA 1
ATOM 731 C C . CYS A 1 94 ? 8.583 -2.731 -3.015 1.00 80.50 94 CYS A C 1
ATOM 733 O O . CYS A 1 94 ? 8.539 -1.520 -2.788 1.00 80.50 94 CYS A O 1
ATOM 735 N N . SER A 1 95 ? 9.279 -3.577 -2.244 1.00 74.75 95 SER A N 1
ATOM 736 C CA . SER A 1 95 ? 10.032 -3.169 -1.047 1.00 74.75 95 SER A CA 1
ATOM 737 C C . SER A 1 95 ? 11.227 -2.258 -1.340 1.00 74.75 95 SER A C 1
ATOM 739 O O . SER A 1 95 ? 11.843 -1.727 -0.422 1.00 74.75 95 SER A O 1
ATOM 741 N N . GLN A 1 96 ? 11.616 -2.128 -2.608 1.00 71.88 96 GLN A N 1
ATOM 742 C CA . GLN A 1 96 ? 12.729 -1.278 -3.031 1.00 71.88 96 GLN A CA 1
ATOM 743 C C . GLN A 1 96 ? 12.272 0.114 -3.490 1.00 71.88 96 GLN A C 1
ATOM 745 O O . GLN A 1 96 ? 13.105 1.005 -3.628 1.00 71.88 96 GLN A O 1
ATOM 750 N N . TYR A 1 97 ? 10.965 0.312 -3.709 1.00 72.25 97 TYR A N 1
ATOM 751 C CA . TYR A 1 97 ? 10.451 1.496 -4.410 1.00 72.25 97 TYR A CA 1
ATOM 752 C C . TYR A 1 97 ? 9.208 2.114 -3.770 1.00 72.25 97 TYR A C 1
ATOM 754 O O . TYR A 1 97 ? 9.068 3.328 -3.754 1.00 72.25 97 TYR A O 1
ATOM 762 N N . VAL A 1 98 ? 8.285 1.294 -3.270 1.00 70.94 98 VAL A N 1
ATOM 763 C CA . VAL A 1 98 ? 6.925 1.727 -2.901 1.00 70.94 98 VAL A CA 1
ATOM 764 C C . VAL A 1 98 ? 6.692 1.672 -1.398 1.00 70.94 98 VAL A C 1
ATOM 766 O O . VAL A 1 98 ? 5.889 2.430 -0.848 1.00 70.94 98 VAL A O 1
ATOM 769 N N . PHE A 1 99 ? 7.399 0.781 -0.710 1.00 68.75 99 PHE A N 1
ATOM 770 C CA . PHE A 1 99 ? 7.396 0.769 0.738 1.00 68.75 99 PHE A CA 1
ATOM 771 C C . PHE A 1 99 ? 8.793 0.521 1.286 1.00 68.75 99 PHE A C 1
ATOM 773 O O . PHE A 1 99 ? 9.470 -0.425 0.899 1.00 68.75 99 PHE A O 1
ATOM 780 N N . SER A 1 100 ? 9.223 1.386 2.200 1.00 63.75 100 SER A N 1
ATOM 781 C CA . SER A 1 100 ? 10.520 1.260 2.857 1.00 63.75 100 SER A CA 1
ATOM 782 C C . SER A 1 100 ? 10.332 0.466 4.136 1.00 63.75 100 SER A C 1
ATOM 784 O O . SER A 1 100 ? 10.060 1.026 5.194 1.00 63.75 100 SER A O 1
ATOM 786 N N . CYS A 1 101 ? 10.400 -0.856 4.021 1.00 60.84 101 CYS A N 1
ATOM 787 C CA . CYS A 1 101 ? 10.714 -1.716 5.152 1.00 60.84 101 CYS A CA 1
ATOM 788 C C . CYS A 1 101 ? 12.238 -1.895 5.169 1.00 60.84 101 CYS A C 1
ATOM 790 O O . CYS A 1 101 ? 12.856 -1.900 4.105 1.00 60.84 101 CYS A O 1
ATOM 792 N N . GLY A 1 102 ? 12.875 -2.083 6.330 1.00 53.72 102 GLY A N 1
ATOM 793 C CA . GLY A 1 102 ? 14.297 -2.457 6.342 1.00 53.72 102 GLY A CA 1
ATOM 794 C C . GLY A 1 102 ? 14.591 -3.659 5.433 1.00 53.72 102 GLY A C 1
ATOM 795 O O . GLY A 1 102 ? 13.689 -4.419 5.080 1.00 53.72 102 GLY A O 1
ATOM 796 N N . ALA A 1 103 ? 15.851 -3.786 5.012 1.00 54.56 103 ALA A N 1
ATOM 797 C CA . ALA A 1 103 ? 16.255 -4.625 3.884 1.00 54.56 103 ALA A CA 1
ATOM 798 C C . ALA A 1 103 ? 15.587 -6.019 3.859 1.00 54.56 103 ALA A C 1
ATOM 800 O O . ALA A 1 103 ? 15.610 -6.751 4.849 1.00 54.56 103 ALA A O 1
ATOM 801 N N . HIS A 1 104 ? 15.052 -6.392 2.688 1.00 56.91 104 HIS A N 1
ATOM 802 C CA . HIS A 1 104 ? 14.479 -7.712 2.374 1.00 56.91 104 HIS A CA 1
ATOM 803 C C . HIS A 1 104 ? 13.157 -8.087 3.072 1.00 56.91 104 HIS A C 1
ATOM 805 O O . HIS A 1 104 ? 12.831 -9.271 3.166 1.00 56.91 104 HIS A O 1
ATOM 811 N N . VAL A 1 105 ? 12.370 -7.118 3.543 1.00 64.81 105 VAL A N 1
ATOM 812 C CA . VAL A 1 105 ? 11.028 -7.384 4.087 1.00 64.81 105 VAL A CA 1
ATOM 813 C C . VAL A 1 105 ? 9.962 -7.186 3.004 1.00 64.81 105 VAL A C 1
ATOM 815 O O . VAL A 1 105 ? 9.849 -6.111 2.421 1.00 64.81 105 VAL A O 1
ATOM 818 N N . SER A 1 106 ? 9.167 -8.230 2.759 1.00 67.62 106 SER A N 1
ATOM 819 C CA . SER A 1 106 ? 8.035 -8.229 1.824 1.00 67.62 106 SER A CA 1
ATOM 820 C C . SER A 1 106 ? 6.709 -8.063 2.563 1.00 67.62 106 SER A C 1
ATOM 822 O O . SER A 1 106 ? 6.539 -8.586 3.666 1.00 67.62 106 SER A O 1
ATOM 824 N N . LEU A 1 107 ? 5.744 -7.388 1.932 1.00 73.62 107 LEU A N 1
ATOM 825 C CA . LEU A 1 107 ? 4.362 -7.307 2.418 1.00 73.62 107 LEU A CA 1
ATOM 826 C C . LEU A 1 107 ? 3.475 -8.439 1.881 1.00 73.62 107 LEU A C 1
ATOM 828 O O . LEU A 1 107 ? 2.268 -8.446 2.143 1.00 73.62 107 LEU A O 1
ATOM 832 N N . HIS A 1 108 ? 4.037 -9.402 1.145 1.00 79.88 108 HIS A N 1
ATOM 83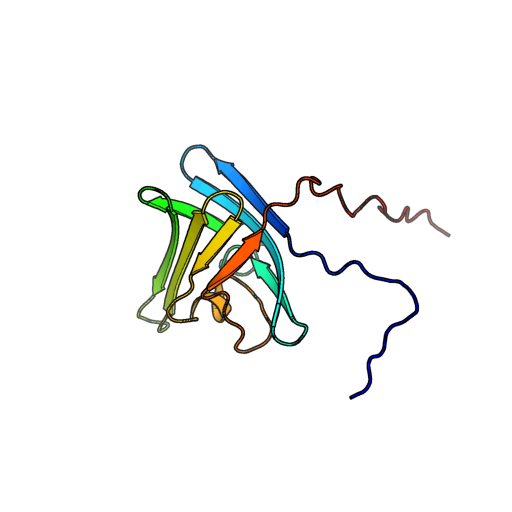3 C CA . HIS A 1 108 ? 3.283 -10.528 0.605 1.00 79.88 108 HIS A CA 1
ATOM 834 C C . HIS A 1 108 ? 2.498 -11.274 1.692 1.00 79.88 108 HIS A C 1
ATOM 836 O O . HIS A 1 108 ? 3.050 -11.645 2.724 1.00 79.88 108 HIS A O 1
ATOM 842 N N . GLN A 1 109 ? 1.204 -11.506 1.442 1.00 78.25 109 GLN A N 1
ATOM 843 C CA . GLN A 1 109 ? 0.275 -12.174 2.363 1.00 78.25 109 GLN A CA 1
ATOM 844 C C . GLN A 1 109 ? 0.081 -11.452 3.707 1.00 78.25 109 GLN A C 1
ATOM 846 O O . GLN A 1 109 ? -0.425 -12.045 4.661 1.00 78.25 109 GLN A O 1
ATOM 851 N N . THR A 1 110 ? 0.409 -10.159 3.790 1.00 78.75 110 THR A N 1
ATOM 852 C CA . THR A 1 110 ? 0.109 -9.369 4.989 1.00 78.75 110 THR A CA 1
ATOM 853 C C . THR A 1 110 ? -1.397 -9.173 5.099 1.00 78.75 110 THR A C 1
ATOM 855 O O . THR A 1 110 ? -2.040 -8.680 4.172 1.00 78.75 110 THR A O 1
ATOM 858 N N . ARG A 1 111 ? -1.961 -9.545 6.250 1.00 82.62 111 ARG A N 1
ATOM 859 C CA . ARG A 1 111 ? -3.383 -9.383 6.560 1.00 82.62 111 ARG A CA 1
ATOM 860 C C . ARG A 1 111 ? -3.546 -8.411 7.720 1.00 82.62 111 ARG A C 1
ATOM 862 O O . ARG A 1 111 ? -3.134 -8.710 8.837 1.00 82.62 111 ARG A O 1
ATOM 869 N N . LEU A 1 112 ? -4.182 -7.275 7.465 1.00 78.19 112 LEU A N 1
ATOM 870 C CA . LEU A 1 112 ? -4.505 -6.278 8.481 1.00 78.19 112 LEU A CA 1
ATOM 871 C C . LEU A 1 112 ? -5.981 -6.367 8.813 1.00 78.19 112 LEU A C 1
ATOM 873 O O . LEU A 1 112 ? -6.825 -6.177 7.942 1.00 78.19 112 LEU A O 1
ATOM 877 N N . VAL A 1 113 ? -6.295 -6.671 10.066 1.00 78.56 113 VAL A N 1
ATOM 878 C CA . VAL A 1 113 ? -7.681 -6.705 10.534 1.00 78.56 113 VAL A CA 1
ATOM 879 C C . VAL A 1 113 ? -8.142 -5.279 10.803 1.00 78.56 113 VAL A C 1
ATOM 881 O O . VAL A 1 113 ? -7.424 -4.490 11.413 1.00 78.56 113 VAL A O 1
ATOM 884 N N . LYS A 1 114 ? -9.349 -4.955 10.351 1.00 70.25 114 LYS A N 1
ATOM 885 C CA . LYS A 1 114 ? -10.020 -3.698 10.642 1.00 70.25 114 LYS A CA 1
ATOM 886 C C . LYS A 1 114 ? -10.284 -3.617 12.143 1.00 70.25 114 LYS A C 1
ATOM 888 O O . LYS A 1 114 ? -10.952 -4.476 12.713 1.00 70.25 114 LYS A O 1
ATOM 893 N N . THR A 1 115 ? -9.783 -2.570 12.780 1.00 67.31 115 THR A N 1
ATOM 894 C CA . THR A 1 115 ? -10.109 -2.254 14.171 1.00 67.31 115 THR A CA 1
ATOM 895 C C . THR A 1 115 ? -11.327 -1.333 14.207 1.00 67.31 115 THR A C 1
ATOM 897 O O . THR A 1 115 ? -11.502 -0.483 13.335 1.00 67.31 115 THR A O 1
ATOM 900 N N . ALA A 1 116 ? -12.203 -1.517 15.198 1.00 58.47 116 ALA A N 1
ATOM 901 C CA . ALA A 1 116 ? -13.373 -0.653 15.394 1.00 58.47 116 ALA A CA 1
ATOM 902 C C . ALA A 1 116 ? -12.983 0.766 15.846 1.00 58.47 116 ALA A C 1
ATOM 904 O O . ALA A 1 116 ? -13.735 1.716 15.642 1.00 58.47 116 ALA A O 1
ATOM 905 N N . GLU A 1 117 ? -11.797 0.908 16.437 1.00 59.47 117 GLU A N 1
ATOM 906 C CA . GLU A 1 117 ? -11.213 2.192 16.795 1.00 59.47 117 GLU A CA 1
ATOM 907 C C . GLU A 1 117 ? -10.639 2.855 15.539 1.00 59.47 117 GLU A C 1
ATOM 909 O O . GLU A 1 117 ? -9.753 2.307 14.876 1.00 59.47 117 GLU A O 1
ATOM 914 N N . SER A 1 118 ? -11.171 4.028 15.191 1.00 53.19 118 SER A N 1
ATOM 915 C CA . SER A 1 118 ? -10.564 4.915 14.198 1.00 53.19 118 SER A CA 1
ATOM 916 C C . SER A 1 118 ? -9.181 5.346 14.678 1.00 53.19 118 SER A C 1
ATOM 918 O O . SER A 1 118 ? -9.018 5.583 15.873 1.00 53.19 118 SER A O 1
ATOM 920 N N . CYS A 1 119 ? -8.217 5.534 13.770 1.00 53.34 119 CYS A N 1
ATOM 921 C CA . CYS A 1 119 ? -6.961 6.203 14.106 1.00 53.34 119 CYS A CA 1
ATOM 922 C C . CYS A 1 119 ? -7.260 7.590 14.693 1.00 53.34 119 CYS A C 1
ATOM 924 O O . CYS A 1 119 ? -7.522 8.546 13.964 1.00 53.34 119 CYS A O 1
ATOM 926 N N . THR A 1 120 ? -7.234 7.710 16.019 1.00 46.78 120 THR A N 1
ATOM 927 C CA . THR A 1 120 ? -7.163 8.999 16.699 1.00 46.78 120 THR A CA 1
ATOM 928 C C . THR A 1 120 ? -5.863 9.638 16.233 1.00 46.78 120 THR A C 1
ATOM 930 O O . THR A 1 120 ? -4.829 8.973 16.258 1.00 46.78 120 THR A O 1
ATOM 933 N N . GLN A 1 121 ? -5.896 10.886 15.759 1.00 43.09 121 GLN A N 1
ATOM 934 C CA . GLN A 1 121 ? -4.693 11.613 15.349 1.00 43.09 121 GLN A CA 1
ATOM 935 C C . GLN A 1 121 ? -3.623 11.514 16.449 1.00 43.09 121 GLN A C 1
ATOM 937 O O . GLN A 1 121 ? -3.680 12.223 17.453 1.00 43.09 121 GLN A O 1
ATOM 942 N N . LEU A 1 122 ? -2.633 10.640 16.267 1.00 41.72 122 LEU A N 1
ATOM 943 C CA . LEU A 1 122 ? -1.492 10.486 17.166 1.00 41.72 122 LEU A CA 1
ATOM 944 C C . LEU A 1 122 ? -0.470 11.604 16.911 1.00 41.72 122 LEU A C 1
ATOM 946 O O . LEU A 1 122 ? 0.704 11.327 16.748 1.00 41.72 122 LEU A O 1
ATOM 950 N N . PHE A 1 123 ? -0.911 12.866 16.869 1.00 38.00 123 PHE A N 1
ATOM 951 C CA . PHE A 1 123 ? -0.039 14.041 16.980 1.00 38.00 123 PHE A CA 1
ATOM 952 C C . PHE A 1 123 ? -0.799 15.262 17.540 1.00 38.00 123 PHE A C 1
ATOM 954 O O . PHE A 1 123 ? -1.191 16.139 16.772 1.00 38.00 123 PHE A O 1
ATOM 961 N N . PRO A 1 124 ? -0.965 15.400 18.872 1.00 34.03 124 PRO A N 1
ATOM 962 C CA . PRO A 1 124 ? -1.325 16.685 19.474 1.00 34.03 124 PRO A CA 1
ATOM 963 C C . PRO A 1 124 ? -0.109 17.577 19.773 1.00 34.03 124 PRO A C 1
ATOM 965 O O . PRO A 1 124 ? -0.282 18.760 20.048 1.00 34.03 124 PRO A O 1
ATOM 968 N N . HIS A 1 125 ? 1.127 17.073 19.721 1.00 36.53 125 HIS A N 1
ATOM 969 C CA . HIS A 1 125 ? 2.295 17.891 20.056 1.00 36.53 125 HIS A CA 1
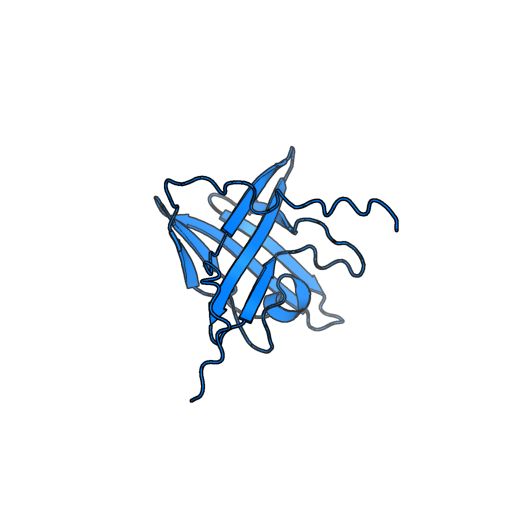ATOM 970 C C . HIS A 1 125 ? 2.895 18.573 18.824 1.00 36.53 125 HIS A C 1
ATOM 972 O O . HIS A 1 125 ? 3.974 18.221 18.353 1.00 36.53 125 HIS A O 1
ATOM 978 N N . ARG A 1 126 ? 2.243 19.654 18.370 1.00 30.88 126 ARG A N 1
ATOM 979 C CA . ARG A 1 126 ? 3.038 20.827 17.988 1.00 30.88 126 ARG A CA 1
ATOM 980 C C . ARG A 1 126 ? 3.749 21.272 19.260 1.00 30.88 126 ARG A C 1
ATOM 982 O O . ARG A 1 126 ? 3.127 21.807 20.172 1.00 30.88 126 ARG A O 1
ATOM 989 N N . LEU A 1 127 ? 5.042 20.979 19.337 1.00 33.00 127 LEU A N 1
ATOM 990 C CA . LEU A 1 127 ? 5.949 21.677 20.233 1.00 33.00 127 LEU A CA 1
ATOM 991 C C . LEU A 1 127 ? 5.781 23.173 19.945 1.00 33.00 127 LEU A C 1
ATOM 993 O O . LEU A 1 127 ? 6.171 23.647 18.878 1.00 33.00 127 LEU A O 1
ATOM 997 N N . ASN A 1 128 ? 5.159 23.900 20.873 1.00 30.41 128 ASN A N 1
ATOM 998 C CA . ASN A 1 128 ? 5.330 25.340 20.956 1.00 30.41 128 ASN A CA 1
ATOM 999 C C . ASN A 1 128 ? 6.821 25.575 21.209 1.00 30.41 128 ASN A C 1
ATOM 1001 O O . ASN A 1 128 ? 7.293 25.454 22.336 1.00 30.41 128 ASN A O 1
ATOM 1005 N N . MET A 1 129 ? 7.571 25.879 20.152 1.00 33.84 129 MET A N 1
ATOM 1006 C CA . MET A 1 129 ? 8.791 26.661 20.291 1.00 33.84 129 MET A CA 1
ATOM 1007 C C . MET A 1 129 ? 8.362 28.097 20.592 1.00 33.84 129 MET A C 1
ATOM 1009 O O . MET A 1 129 ? 8.300 28.939 19.699 1.00 33.84 129 MET A O 1
ATOM 1013 N N . GLU A 1 130 ? 8.017 28.357 21.850 1.00 32.00 130 GLU A N 1
ATOM 1014 C CA . GLU A 1 130 ? 8.172 29.695 22.401 1.00 32.00 130 GLU A CA 1
ATOM 1015 C C . GLU A 1 130 ? 9.594 29.814 22.945 1.00 32.00 130 GLU A C 1
ATOM 1017 O O . GLU A 1 130 ? 10.109 28.942 23.645 1.00 32.00 130 GLU A O 1
ATOM 1022 N N . GLN A 1 131 ? 10.228 30.882 22.486 1.00 37.91 131 GLN A N 1
ATOM 1023 C CA . GLN A 1 131 ? 11.616 31.259 22.668 1.00 37.91 131 GLN A CA 1
ATOM 1024 C C . GLN A 1 131 ? 11.965 31.448 24.150 1.00 37.91 131 GLN A C 1
ATOM 1026 O O . GLN A 1 131 ? 11.234 32.123 24.876 1.00 37.91 131 GLN A O 1
ATOM 1031 N N . GLN A 1 132 ? 13.131 30.941 24.549 1.00 34.19 132 GLN A N 1
ATOM 1032 C CA . GLN A 1 132 ? 13.998 31.563 25.551 1.00 34.19 132 GLN A CA 1
ATOM 1033 C C . GLN A 1 132 ? 15.426 31.566 25.020 1.00 34.19 132 GLN A C 1
ATOM 1035 O O . GLN A 1 132 ? 15.826 30.536 24.429 1.00 34.19 132 GLN A O 1
#